Protein AF-A0A2W0EBQ5-F1 (afdb_monomer_lite)

Foldseek 3Di:
DPLLVLLVQLLVLQVVLLVCVVVVVLVSSLVSLVCSCPVGLVVCLVVLCVQPNVLSVQLVVLSVVLSVCSVVSHPSVVSVVSSVSNNVSSVVSSCSSPVDDPVVVVVVVVVVVVCVVVVVVVVVVLVVVLVVCVVVVVPVVNVVSVVVVVVVVVVVVVVVVVD

InterPro domains:
  IPR004923 Iron permease FTR1/Fip1/EfeU [PF03239] (78-156)
  IPR004923 Iron permease FTR1/Fip1/EfeU [PTHR31632] (110-162)

Radius of gyration: 29.35 Å; chains: 1; bounding box: 62×25×77 Å

pLDDT: mean 90.81, std 9.97, range [48.19, 98.56]

Secondary structure (DSSP, 8-state):
--HHHHHHHHHHHHHHHHHHHHTT-HHHHHHHHHHHIIIIIHHHHHHHHHHHHHHHHHHHHHHHHHHHHHHTT--HHHHHHHHHHHHHHHHHHHHHHHSSHHHHHHHHHHHHHHHHHHHHHHHHHHHHHHHHHHHTT-HHHHHHHHHHHHHHHHHHHHHHHH-

Organism: Pseudomonas jessenii (NCBI:txid77298)

Sequence (163 aa):
RGPAQLLDYTAATLDKSVAAYRAGEHDQAYDLSVAAYLEGFELVESSLDNIDANVRKDTEKSLMAYRQSLQDGLPVTDVEQRLDAAKAKLKASADLLGNDGLSWSLSYISGLLILLREGLEAILVLAAILAFLRNTGQQAAVRSVNVGWGLAFLAGLGTWALA

Structure (mmCIF, N/CA/C/O backbone):
data_AF-A0A2W0EBQ5-F1
#
_entry.id   AF-A0A2W0EBQ5-F1
#
loop_
_atom_site.group_PDB
_atom_site.id
_atom_site.type_symbol
_atom_site.label_atom_id
_atom_site.label_alt_id
_atom_site.label_comp_id
_atom_site.label_asym_id
_atom_site.label_entity_id
_atom_site.label_seq_id
_atom_site.pdbx_PDB_ins_code
_atom_site.Cartn_x
_atom_site.Cartn_y
_atom_site.Cartn_z
_atom_site.occupancy
_atom_site.B_iso_or_equiv
_atom_site.auth_seq_id
_atom_site.auth_comp_id
_atom_site.auth_asym_id
_atom_site.auth_atom_id
_atom_site.pdbx_PDB_model_num
ATOM 1 N N . ARG A 1 1 ? -8.942 -8.409 -3.421 1.00 62.94 1 ARG A N 1
ATOM 2 C CA . ARG A 1 1 ? -7.564 -8.451 -2.879 1.00 62.94 1 ARG A CA 1
ATOM 3 C C . ARG A 1 1 ? -7.451 -7.301 -1.893 1.00 62.94 1 ARG A C 1
ATOM 5 O O . ARG A 1 1 ? -7.971 -6.239 -2.207 1.00 62.94 1 ARG A O 1
ATOM 12 N N . GLY A 1 2 ? -6.891 -7.518 -0.704 1.00 82.00 2 GLY A N 1
ATOM 13 C CA . GLY A 1 2 ? -6.613 -6.407 0.217 1.00 82.00 2 GLY A CA 1
ATOM 14 C C . GLY A 1 2 ? -5.494 -5.501 -0.325 1.00 82.00 2 GLY A C 1
ATOM 15 O O . GLY A 1 2 ? -4.758 -5.952 -1.204 1.00 82.00 2 GLY A O 1
ATOM 16 N N . PRO A 1 3 ? -5.319 -4.270 0.192 1.00 85.38 3 PRO A N 1
ATOM 17 C CA . PRO A 1 3 ? -4.301 -3.342 -0.309 1.00 85.38 3 PRO A CA 1
ATOM 18 C C . PRO A 1 3 ? -2.874 -3.916 -0.298 1.00 85.38 3 PRO A C 1
ATOM 20 O O . PRO A 1 3 ? -2.160 -3.810 -1.289 1.00 85.38 3 PRO A O 1
ATOM 23 N N . ALA A 1 4 ? -2.493 -4.639 0.760 1.00 84.44 4 ALA A N 1
ATOM 24 C CA . ALA A 1 4 ? -1.201 -5.330 0.825 1.00 84.44 4 ALA A CA 1
ATOM 25 C C . ALA A 1 4 ? -1.038 -6.389 -0.286 1.00 84.44 4 ALA A C 1
ATOM 27 O O . ALA A 1 4 ? -0.031 -6.413 -0.982 1.00 84.44 4 ALA A O 1
ATOM 28 N N . GLN A 1 5 ? -2.075 -7.195 -0.539 1.00 87.06 5 GLN A N 1
ATOM 29 C CA . GLN A 1 5 ? -2.054 -8.213 -1.600 1.00 87.06 5 GLN A CA 1
ATOM 30 C C . GLN A 1 5 ? -1.954 -7.602 -3.009 1.00 87.06 5 GLN A C 1
ATOM 32 O O . GLN A 1 5 ? -1.461 -8.254 -3.927 1.00 87.06 5 GLN A O 1
ATOM 37 N N . LEU A 1 6 ? -2.464 -6.382 -3.207 1.00 93.50 6 LEU A N 1
ATOM 38 C CA . LEU A 1 6 ? -2.356 -5.649 -4.474 1.00 93.50 6 LEU A CA 1
ATOM 39 C C . LEU A 1 6 ? -0.938 -5.107 -4.694 1.00 93.50 6 LEU A C 1
ATOM 41 O O . LEU A 1 6 ? -0.422 -5.165 -5.812 1.00 93.50 6 LEU A O 1
ATOM 45 N N . LEU A 1 7 ? -0.275 -4.652 -3.630 1.00 93.69 7 LEU A N 1
ATOM 46 C CA . LEU A 1 7 ? 1.134 -4.262 -3.682 1.00 93.69 7 LEU A CA 1
ATOM 47 C C . LEU A 1 7 ? 2.055 -5.470 -3.910 1.00 93.69 7 LEU A C 1
ATOM 49 O O . LEU A 1 7 ? 2.953 -5.391 -4.749 1.00 93.69 7 LEU A O 1
ATOM 53 N N . ASP A 1 8 ? 1.779 -6.609 -3.270 1.00 91.69 8 ASP A N 1
ATOM 54 C CA . ASP A 1 8 ? 2.497 -7.867 -3.522 1.00 91.69 8 ASP A CA 1
ATOM 55 C C . ASP A 1 8 ? 2.330 -8.329 -4.977 1.00 91.69 8 ASP A C 1
ATOM 57 O O . ASP A 1 8 ? 3.299 -8.714 -5.636 1.00 91.69 8 ASP A O 1
ATOM 61 N N . TYR A 1 9 ? 1.105 -8.246 -5.511 1.00 94.81 9 TYR A N 1
ATOM 62 C CA . TYR A 1 9 ? 0.823 -8.534 -6.919 1.00 94.81 9 TYR A CA 1
ATOM 63 C C . TYR A 1 9 ? 1.615 -7.619 -7.860 1.00 94.81 9 TYR A C 1
ATOM 65 O O . TYR A 1 9 ? 2.192 -8.099 -8.840 1.00 94.81 9 TYR A O 1
ATOM 73 N N . THR A 1 10 ? 1.675 -6.322 -7.548 1.00 97.56 10 THR A N 1
ATOM 74 C CA . THR A 1 10 ? 2.451 -5.338 -8.314 1.00 97.56 10 THR A CA 1
ATOM 75 C C . THR A 1 10 ? 3.921 -5.751 -8.355 1.00 97.56 10 THR A C 1
ATOM 77 O O . THR A 1 10 ? 4.478 -5.927 -9.436 1.00 97.56 10 THR A O 1
ATOM 80 N N . ALA A 1 11 ? 4.538 -5.987 -7.193 1.00 97.06 11 ALA A N 1
ATOM 81 C CA . ALA A 1 11 ? 5.948 -6.362 -7.097 1.00 97.06 11 ALA A CA 1
ATOM 82 C C . ALA A 1 11 ? 6.261 -7.665 -7.854 1.00 97.06 11 ALA A C 1
ATOM 84 O O . ALA A 1 11 ? 7.212 -7.712 -8.632 1.00 97.06 11 ALA A O 1
ATOM 85 N N . ALA A 1 12 ? 5.425 -8.695 -7.694 1.00 97.56 12 ALA A N 1
ATOM 86 C CA . ALA A 1 12 ? 5.598 -9.972 -8.384 1.00 97.56 12 ALA A CA 1
ATOM 87 C C . ALA A 1 12 ? 5.439 -9.854 -9.910 1.00 97.56 12 ALA A C 1
ATOM 89 O O . ALA A 1 12 ? 6.088 -10.576 -10.667 1.00 97.56 12 ALA A O 1
ATOM 90 N N . THR A 1 13 ? 4.572 -8.958 -10.385 1.00 98.19 13 THR A N 1
ATOM 91 C CA . THR A 1 13 ? 4.372 -8.730 -11.824 1.00 98.19 13 THR A CA 1
ATOM 92 C C . THR A 1 13 ? 5.537 -7.946 -12.428 1.00 98.19 13 THR A C 1
ATOM 94 O O . THR A 1 13 ? 5.972 -8.259 -13.535 1.00 98.19 13 THR A O 1
ATOM 97 N N . LEU A 1 14 ? 6.127 -7.010 -11.679 1.00 98.25 14 LEU A N 1
ATOM 98 C CA . LEU A 1 14 ? 7.357 -6.330 -12.092 1.00 98.25 14 LEU A CA 1
ATOM 99 C C . LEU A 1 14 ? 8.566 -7.282 -12.162 1.00 98.25 14 LEU A C 1
ATOM 101 O O . LEU A 1 14 ? 9.395 -7.152 -13.062 1.00 98.25 14 LEU A O 1
ATOM 105 N N . ASP A 1 15 ? 8.637 -8.289 -11.286 1.00 98.25 15 ASP A N 1
ATOM 106 C CA . ASP A 1 15 ? 9.668 -9.335 -11.376 1.00 98.25 15 ASP A CA 1
ATOM 107 C C . ASP A 1 15 ? 9.534 -10.162 -12.669 1.00 98.25 15 ASP A C 1
ATOM 109 O O . ASP A 1 15 ? 10.533 -10.516 -13.298 1.00 98.25 15 ASP A O 1
ATOM 113 N N . LYS A 1 16 ? 8.301 -10.416 -13.130 1.00 98.31 16 LYS A N 1
ATOM 114 C CA . LYS A 1 16 ? 8.061 -11.039 -14.445 1.00 98.31 16 LYS A CA 1
ATOM 115 C C . LYS A 1 16 ? 8.446 -10.104 -15.590 1.00 98.31 16 LYS A C 1
ATOM 117 O O . LYS A 1 16 ? 9.038 -10.559 -16.562 1.00 98.31 16 LYS A O 1
ATOM 122 N N . SER A 1 17 ? 8.140 -8.813 -15.459 1.00 98.31 17 SER A N 1
ATOM 123 C CA . SER A 1 17 ? 8.493 -7.782 -16.441 1.00 98.31 17 SER A CA 1
ATOM 124 C C . SER A 1 17 ? 10.003 -7.738 -16.694 1.00 98.31 17 SER A C 1
ATOM 126 O O . SER A 1 17 ? 10.441 -7.830 -17.838 1.00 98.31 17 SER A O 1
ATOM 128 N N . VAL A 1 18 ? 10.831 -7.688 -15.642 1.00 98.12 18 VAL A N 1
ATOM 129 C CA . VAL A 1 18 ? 12.295 -7.672 -15.826 1.00 98.12 18 VAL A CA 1
ATOM 130 C C . VAL A 1 18 ? 12.841 -9.008 -16.334 1.00 98.12 18 VAL A C 1
ATOM 132 O O . VAL A 1 18 ? 13.820 -9.024 -17.077 1.00 98.12 18 VAL A O 1
ATOM 135 N N . ALA A 1 19 ? 12.206 -10.133 -15.989 1.00 98.31 19 ALA A N 1
ATOM 136 C CA . ALA A 1 19 ? 12.577 -11.437 -16.532 1.00 98.31 19 ALA A CA 1
ATOM 137 C C . ALA A 1 19 ? 12.339 -11.512 -18.051 1.00 98.31 19 ALA A C 1
ATOM 139 O O . ALA A 1 19 ? 13.237 -11.940 -18.775 1.00 98.31 19 ALA A O 1
ATOM 140 N N . ALA A 1 20 ? 11.187 -11.028 -18.531 1.00 98.19 20 ALA A N 1
ATOM 141 C CA . ALA A 1 20 ? 10.889 -10.903 -19.960 1.00 98.19 20 ALA A CA 1
ATOM 142 C C . ALA A 1 20 ? 11.885 -9.956 -20.655 1.00 98.19 20 ALA A C 1
ATOM 144 O O . ALA A 1 20 ? 12.450 -10.285 -21.697 1.00 98.19 20 ALA A O 1
ATOM 145 N N . TYR A 1 21 ? 12.214 -8.824 -20.021 1.00 97.88 21 TYR A N 1
ATOM 146 C CA . TYR A 1 21 ? 13.195 -7.879 -20.561 1.00 97.88 21 TYR A CA 1
ATOM 147 C C . TYR A 1 21 ? 14.585 -8.513 -20.731 1.00 97.88 21 TYR A C 1
ATOM 149 O O . TYR A 1 21 ? 15.221 -8.352 -21.770 1.00 97.88 21 TYR A O 1
ATOM 157 N N . ARG A 1 22 ? 15.042 -9.296 -19.743 1.00 96.62 22 ARG A N 1
ATOM 158 C CA . ARG A 1 22 ? 16.301 -10.062 -19.821 1.00 96.62 22 ARG A CA 1
ATOM 159 C C . ARG A 1 22 ? 16.288 -11.119 -20.928 1.00 96.62 22 ARG A C 1
ATOM 161 O O . ARG A 1 22 ? 17.344 -11.429 -21.471 1.00 96.62 22 ARG A O 1
ATOM 168 N N . ALA A 1 23 ? 15.119 -11.669 -21.250 1.00 97.12 23 ALA A N 1
ATOM 169 C CA . ALA A 1 23 ? 14.937 -12.619 -22.344 1.00 97.12 23 ALA A CA 1
ATOM 170 C C . ALA A 1 23 ? 14.886 -11.945 -23.733 1.00 97.12 23 ALA A C 1
ATOM 172 O O . ALA A 1 23 ? 14.845 -12.643 -24.743 1.00 97.12 23 ALA A O 1
ATOM 173 N N . GLY A 1 24 ? 14.917 -10.606 -23.798 1.00 96.12 24 GLY A N 1
ATOM 174 C CA . GLY A 1 24 ? 14.764 -9.834 -25.035 1.00 96.12 24 GLY A CA 1
ATOM 175 C C . GLY A 1 24 ? 13.304 -9.626 -25.457 1.00 96.12 24 GLY A C 1
ATOM 176 O O . GLY A 1 24 ? 13.043 -9.092 -26.534 1.00 96.12 24 GLY A O 1
ATOM 177 N N . GLU A 1 25 ? 12.342 -10.017 -24.619 1.00 97.62 25 GLU A N 1
ATOM 178 C CA . GLU A 1 25 ? 10.902 -9.880 -24.857 1.00 97.62 25 GLU A CA 1
ATOM 179 C C . GL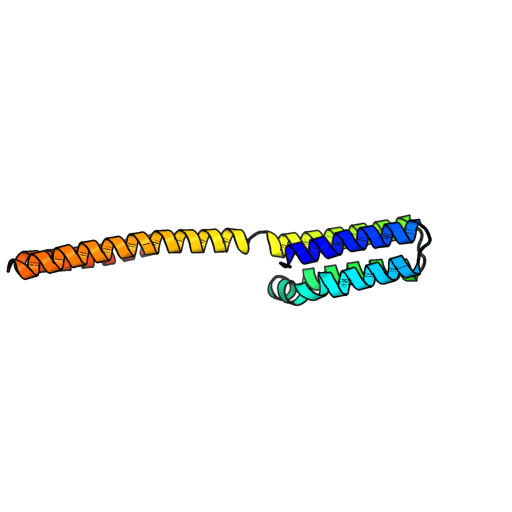U A 1 25 ? 10.429 -8.478 -24.426 1.00 97.62 25 GLU A C 1
ATOM 181 O O . GLU A 1 25 ? 9.692 -8.308 -23.453 1.00 97.62 25 GLU A O 1
ATOM 186 N N . HIS A 1 26 ? 10.901 -7.444 -25.132 1.00 94.75 26 HIS A N 1
ATOM 187 C CA . HIS A 1 26 ? 10.700 -6.040 -24.747 1.00 94.75 26 HIS A CA 1
ATOM 188 C C . HIS A 1 26 ? 9.222 -5.622 -24.659 1.00 94.75 26 HIS A C 1
ATOM 190 O O . HIS A 1 26 ? 8.838 -4.975 -23.683 1.00 94.75 26 HIS A O 1
ATOM 196 N N . ASP A 1 27 ? 8.389 -6.030 -25.622 1.00 96.44 27 ASP A N 1
ATOM 197 C CA . ASP A 1 27 ? 6.954 -5.704 -25.631 1.00 96.44 27 ASP A CA 1
ATOM 198 C C . ASP A 1 27 ? 6.237 -6.332 -24.428 1.00 96.44 27 ASP A C 1
ATOM 200 O O . ASP A 1 27 ? 5.504 -5.663 -23.702 1.00 96.44 27 ASP A O 1
ATOM 204 N N . GLN A 1 28 ? 6.528 -7.605 -24.144 1.00 97.94 28 GLN A N 1
ATOM 205 C CA . GLN A 1 28 ? 5.942 -8.311 -23.008 1.00 97.94 28 GLN A CA 1
ATOM 206 C C . GLN A 1 28 ? 6.391 -7.718 -21.669 1.00 97.94 28 GLN A C 1
ATOM 208 O O . GLN A 1 28 ? 5.588 -7.615 -20.741 1.00 97.94 28 GLN A O 1
ATOM 213 N N . ALA A 1 29 ? 7.659 -7.316 -21.553 1.00 98.25 29 ALA A N 1
ATOM 214 C CA . ALA A 1 29 ? 8.143 -6.605 -20.377 1.00 98.25 29 ALA A CA 1
ATOM 215 C C . ALA A 1 29 ? 7.356 -5.305 -20.159 1.00 98.25 29 ALA A C 1
ATOM 217 O O . ALA A 1 29 ? 6.862 -5.042 -19.061 1.00 98.25 29 ALA A O 1
ATOM 218 N N . TYR A 1 30 ? 7.174 -4.514 -21.219 1.00 98.06 30 TYR A N 1
ATOM 219 C CA . TYR A 1 30 ? 6.407 -3.278 -21.143 1.00 98.06 30 TYR A CA 1
ATOM 220 C C . TYR A 1 30 ? 4.958 -3.533 -20.703 1.00 98.06 30 TYR A C 1
ATOM 222 O O . TYR A 1 30 ? 4.511 -2.919 -19.726 1.00 98.06 30 TYR A O 1
ATOM 230 N N . ASP A 1 31 ? 4.267 -4.486 -21.334 1.00 98.31 31 ASP A N 1
ATOM 231 C CA . ASP A 1 31 ? 2.883 -4.853 -21.012 1.00 98.31 31 ASP A CA 1
ATOM 232 C C . ASP A 1 31 ? 2.732 -5.317 -19.559 1.00 98.31 31 ASP A C 1
ATOM 234 O O . ASP A 1 31 ? 1.813 -4.893 -18.854 1.00 98.31 31 ASP A O 1
ATOM 238 N N . LEU A 1 32 ? 3.673 -6.123 -19.058 1.00 98.56 32 LEU A N 1
ATOM 239 C CA . LEU A 1 32 ? 3.694 -6.547 -17.657 1.00 98.56 32 LEU A CA 1
ATOM 240 C C . LEU A 1 32 ? 3.893 -5.362 -16.699 1.00 98.56 32 LEU A C 1
ATOM 242 O O . LEU A 1 32 ? 3.253 -5.317 -15.648 1.00 98.56 32 LEU A O 1
ATOM 246 N N . SER A 1 33 ? 4.722 -4.373 -17.048 1.00 98.06 33 SER A N 1
ATOM 247 C CA . SER A 1 33 ? 4.877 -3.155 -16.234 1.00 98.06 33 SER A CA 1
ATOM 248 C C . SER A 1 33 ? 3.620 -2.271 -16.221 1.00 98.06 33 SER A C 1
ATOM 250 O O . SER A 1 33 ? 3.358 -1.554 -15.248 1.00 98.06 33 SER A O 1
ATOM 252 N N . VAL A 1 34 ? 2.830 -2.299 -17.298 1.00 98.25 34 VAL A N 1
ATOM 253 C CA . VAL A 1 34 ? 1.537 -1.610 -17.379 1.00 98.25 34 VAL A CA 1
ATOM 254 C C . VAL A 1 34 ? 0.509 -2.348 -16.529 1.00 98.25 34 VAL A C 1
ATOM 256 O O . VAL A 1 34 ? -0.115 -1.724 -15.669 1.00 98.25 34 VAL A O 1
ATOM 259 N N . ALA A 1 35 ? 0.402 -3.669 -16.684 1.00 98.06 35 ALA A N 1
ATOM 260 C CA . ALA A 1 35 ? -0.505 -4.507 -15.904 1.00 98.06 35 ALA A CA 1
ATOM 261 C C . ALA A 1 35 ? -0.227 -4.413 -14.396 1.00 98.06 35 ALA A C 1
ATOM 263 O O . ALA A 1 35 ? -1.154 -4.246 -13.609 1.00 98.06 35 ALA A O 1
ATOM 264 N N . ALA A 1 36 ? 1.047 -4.433 -13.984 1.00 97.88 36 ALA A N 1
ATOM 265 C CA . ALA A 1 36 ? 1.434 -4.267 -12.583 1.00 97.88 36 ALA A CA 1
ATOM 266 C C . ALA A 1 36 ? 0.885 -2.963 -11.975 1.00 97.88 36 ALA A C 1
ATOM 268 O O . ALA A 1 36 ? 0.439 -2.947 -10.829 1.00 97.88 36 ALA A O 1
ATOM 269 N N . TYR A 1 37 ? 0.899 -1.873 -12.745 1.00 97.75 37 TYR A N 1
ATOM 270 C CA . TYR A 1 37 ? 0.392 -0.580 -12.297 1.00 97.75 37 TYR A CA 1
ATOM 271 C C . TYR A 1 37 ? -1.139 -0.551 -12.261 1.00 97.75 37 TYR A C 1
ATOM 273 O O . TYR A 1 37 ? -1.696 -0.292 -11.201 1.00 97.75 37 TYR A O 1
ATOM 281 N N . LEU A 1 38 ? -1.813 -0.868 -13.371 1.00 97.69 38 LEU A N 1
ATOM 282 C CA . LEU A 1 38 ? -3.273 -0.729 -13.488 1.00 97.69 38 LEU A CA 1
ATOM 283 C C . LEU A 1 38 ? -4.038 -1.749 -12.629 1.00 97.69 38 LEU A C 1
ATOM 285 O O . LEU A 1 38 ? -5.016 -1.433 -11.958 1.00 97.69 38 LEU A O 1
ATOM 289 N N . GLU A 1 39 ? -3.586 -3.004 -12.616 1.00 97.19 39 GLU A N 1
ATOM 290 C CA . GLU A 1 39 ? -4.274 -4.086 -11.899 1.00 97.19 39 GLU A CA 1
ATOM 291 C C . GLU A 1 39 ? -3.804 -4.244 -10.443 1.00 97.19 39 GLU A C 1
ATOM 293 O O . GLU A 1 39 ? -4.349 -5.059 -9.689 1.00 97.19 39 GLU A O 1
ATOM 298 N N . GLY A 1 40 ? -2.769 -3.499 -10.054 1.00 96.06 40 GLY A N 1
ATOM 299 C CA . GLY A 1 40 ? -2.133 -3.563 -8.745 1.00 96.06 40 GLY A CA 1
ATOM 300 C C . GLY A 1 40 ? -2.136 -2.212 -8.041 1.00 96.06 40 GLY A C 1
ATOM 301 O O . GLY A 1 40 ? -2.988 -1.960 -7.189 1.00 96.06 40 GLY A O 1
ATOM 302 N N . PHE A 1 41 ? -1.163 -1.364 -8.373 1.00 97.50 41 PHE A N 1
ATOM 303 C CA . PHE A 1 41 ? -0.903 -0.111 -7.659 1.00 97.50 41 PHE A CA 1
ATOM 304 C C . PHE A 1 41 ? -2.039 0.923 -7.768 1.00 97.50 41 PHE A C 1
ATOM 306 O O . PHE A 1 41 ? -2.407 1.516 -6.756 1.00 97.50 41 PHE A O 1
ATOM 313 N N . GLU A 1 42 ? -2.648 1.096 -8.944 1.00 96.44 42 GLU A N 1
ATOM 314 C CA . GLU A 1 42 ? -3.745 2.053 -9.176 1.00 96.44 42 GLU A CA 1
ATOM 315 C C . GLU A 1 42 ? -4.911 1.814 -8.201 1.00 96.44 42 GLU A C 1
ATOM 317 O O . GLU A 1 42 ? -5.463 2.743 -7.609 1.00 96.44 42 GLU A O 1
ATOM 322 N N . LEU A 1 43 ? -5.225 0.541 -7.939 1.00 95.88 43 LEU A N 1
ATOM 323 C CA . LEU A 1 43 ? -6.314 0.131 -7.052 1.00 95.88 43 LEU A CA 1
ATOM 324 C C . LEU A 1 43 ? -6.075 0.481 -5.573 1.00 95.88 43 LEU A C 1
ATOM 326 O O . LEU A 1 43 ? -7.020 0.439 -4.783 1.00 95.88 43 LEU A O 1
ATOM 330 N N . VAL A 1 44 ? -4.839 0.811 -5.179 1.00 94.19 44 VAL A N 1
ATOM 331 C CA . VAL A 1 44 ? -4.496 1.226 -3.807 1.00 94.19 44 VAL A CA 1
ATOM 332 C C . VAL A 1 44 ? -4.13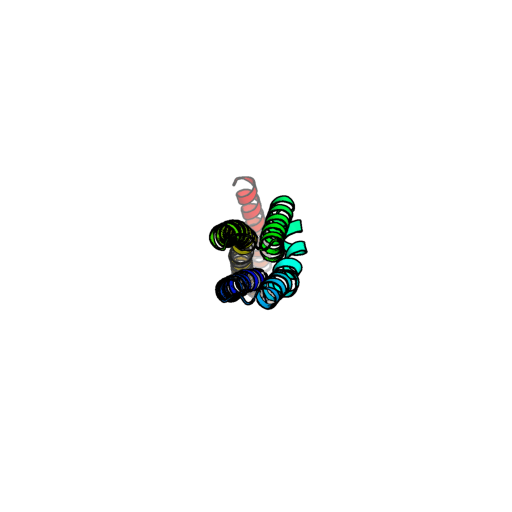7 2.704 -3.686 1.00 94.19 44 VAL A C 1
ATOM 334 O O . VAL A 1 44 ? -3.948 3.175 -2.563 1.00 94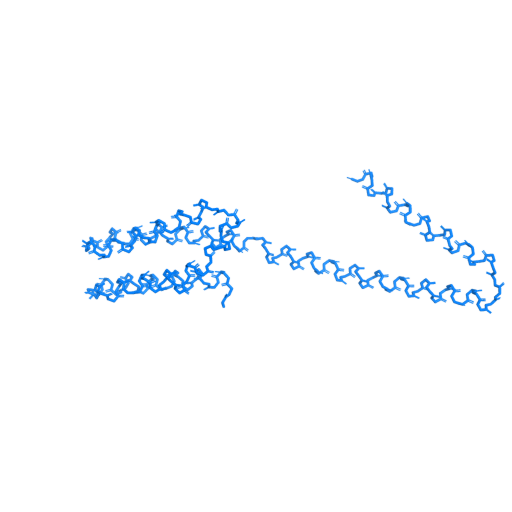.19 44 VAL A O 1
ATOM 337 N N . GLU A 1 45 ? -4.088 3.459 -4.790 1.00 94.19 45 GLU A N 1
ATOM 338 C CA . GLU A 1 45 ? -3.694 4.872 -4.769 1.00 94.19 45 GLU A CA 1
ATOM 339 C C . GLU A 1 45 ? -4.571 5.699 -3.835 1.00 94.19 45 GLU A C 1
ATOM 341 O O . GLU A 1 45 ? -4.043 6.425 -3.004 1.00 94.19 45 GLU A O 1
ATOM 346 N N . SER A 1 46 ? -5.895 5.544 -3.909 1.00 91.69 46 SER A N 1
ATOM 347 C CA . SER A 1 46 ? -6.832 6.272 -3.041 1.00 91.69 46 SER A CA 1
ATOM 348 C C . SER A 1 46 ? -6.624 5.961 -1.555 1.00 91.69 46 SER A C 1
ATOM 350 O O . SER A 1 46 ? -6.747 6.843 -0.708 1.00 91.69 46 SER A O 1
ATOM 352 N N . SER A 1 47 ? -6.271 4.713 -1.230 1.00 89.50 47 SER A N 1
ATOM 353 C CA . SER A 1 47 ? -5.991 4.291 0.147 1.00 89.50 47 SER A CA 1
ATOM 354 C C . SER A 1 47 ? -4.686 4.898 0.657 1.00 89.50 47 SER A C 1
ATOM 356 O O . SER A 1 47 ? -4.639 5.364 1.792 1.00 89.50 47 SER A O 1
ATOM 358 N N . LEU A 1 48 ? -3.647 4.932 -0.183 1.00 90.88 48 LEU A N 1
ATOM 359 C CA . LEU A 1 48 ? -2.379 5.587 0.138 1.00 90.88 48 LEU A CA 1
ATOM 360 C C . LEU A 1 48 ? -2.521 7.103 0.218 1.00 90.88 48 LEU A C 1
ATOM 362 O O .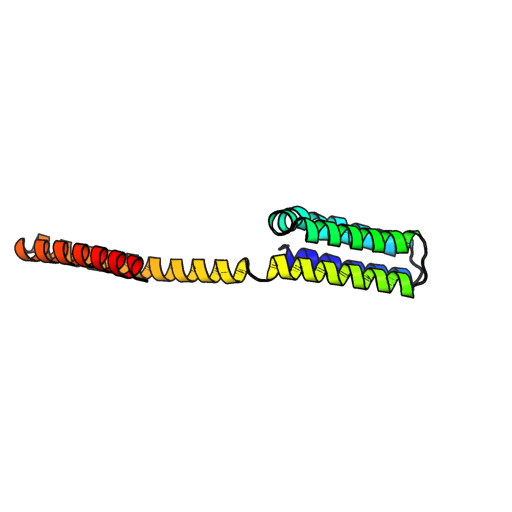 LEU A 1 48 ? -1.941 7.701 1.111 1.00 90.88 48 LEU A O 1
ATOM 366 N N . ASP A 1 49 ? -3.307 7.724 -0.659 1.00 92.81 49 ASP A N 1
ATOM 367 C CA . ASP A 1 49 ? -3.484 9.178 -0.690 1.00 92.81 49 ASP A CA 1
ATOM 368 C C . ASP A 1 49 ? -4.124 9.713 0.596 1.00 92.81 49 ASP A C 1
ATOM 370 O O . ASP A 1 49 ? -3.758 10.783 1.078 1.00 92.81 49 ASP A O 1
ATOM 374 N N . ASN A 1 50 ? -5.021 8.923 1.194 1.00 89.62 50 ASN A N 1
ATOM 375 C CA . ASN A 1 50 ? -5.635 9.221 2.487 1.00 89.62 50 ASN A CA 1
ATOM 376 C C . ASN A 1 50 ? -4.655 9.134 3.671 1.00 89.62 50 ASN A C 1
ATOM 378 O O . ASN A 1 50 ? -4.943 9.693 4.727 1.00 89.62 50 ASN A O 1
ATOM 382 N N . ILE A 1 51 ? -3.539 8.412 3.525 1.00 89.19 51 ILE A N 1
ATOM 383 C CA . ILE A 1 51 ? -2.530 8.216 4.579 1.00 89.19 51 ILE A CA 1
ATOM 384 C C . ILE A 1 51 ? -1.349 9.163 4.353 1.00 89.19 51 ILE A C 1
ATOM 386 O O . ILE A 1 51 ? -1.010 9.955 5.228 1.00 89.19 51 ILE A O 1
ATOM 390 N N . ASP A 1 52 ? -0.730 9.082 3.176 1.00 90.81 52 ASP A N 1
ATOM 391 C CA . ASP A 1 52 ? 0.392 9.909 2.749 1.00 90.81 52 ASP A CA 1
ATOM 392 C C . ASP A 1 52 ? 0.412 10.065 1.213 1.00 90.81 52 ASP A C 1
ATOM 394 O O . ASP A 1 52 ? 0.920 9.227 0.455 1.00 90.81 52 ASP A O 1
ATOM 398 N N . ALA A 1 53 ? -0.105 11.205 0.752 1.00 93.56 53 ALA A N 1
ATOM 399 C CA . ALA A 1 53 ? -0.134 11.580 -0.659 1.00 93.56 53 ALA A CA 1
ATOM 400 C C . ALA A 1 53 ? 1.261 11.718 -1.300 1.00 93.56 53 ALA A C 1
ATOM 402 O O . ALA A 1 53 ? 1.396 11.558 -2.517 1.00 93.56 53 ALA A O 1
ATOM 403 N N . ASN A 1 54 ? 2.306 12.021 -0.522 1.00 95.00 54 ASN A N 1
ATOM 404 C CA . ASN A 1 54 ? 3.665 12.128 -1.052 1.00 95.00 54 ASN A CA 1
ATOM 405 C C . ASN A 1 54 ? 4.241 10.741 -1.332 1.00 95.00 54 ASN A C 1
ATOM 407 O O . ASN A 1 54 ? 4.810 10.535 -2.403 1.00 95.00 54 ASN A O 1
ATOM 411 N N . VAL A 1 55 ? 4.033 9.770 -0.435 1.00 94.00 55 VAL A N 1
ATOM 412 C CA . VAL A 1 55 ? 4.465 8.379 -0.667 1.00 94.00 55 VAL A CA 1
ATOM 413 C C . VAL A 1 55 ? 3.755 7.772 -1.873 1.00 94.00 55 VAL A C 1
ATOM 415 O O . VAL A 1 55 ? 4.404 7.110 -2.691 1.00 94.00 55 VAL A O 1
ATOM 418 N N . ARG A 1 56 ? 2.459 8.057 -2.050 1.00 96.19 56 ARG A N 1
ATOM 419 C CA . ARG A 1 56 ? 1.711 7.660 -3.252 1.00 96.19 56 ARG A CA 1
ATOM 420 C C . ARG A 1 56 ? 2.371 8.194 -4.528 1.00 96.19 56 ARG A C 1
ATOM 422 O O . ARG A 1 56 ? 2.731 7.406 -5.400 1.00 96.19 56 ARG A O 1
ATOM 429 N N . LYS A 1 57 ? 2.591 9.512 -4.614 1.00 97.69 57 LYS A N 1
ATOM 430 C CA . LYS A 1 57 ? 3.193 10.174 -5.792 1.00 97.69 57 LYS A CA 1
ATOM 431 C C . LYS A 1 57 ? 4.622 9.710 -6.072 1.00 97.69 57 LYS A C 1
ATOM 433 O O . LYS A 1 57 ? 5.002 9.511 -7.223 1.00 97.69 57 LYS A O 1
ATOM 438 N N . ASP A 1 58 ? 5.424 9.521 -5.030 1.00 97.69 58 ASP A N 1
ATOM 439 C CA . ASP A 1 58 ? 6.794 9.020 -5.153 1.00 97.69 58 ASP A CA 1
ATOM 440 C C . ASP A 1 58 ? 6.842 7.593 -5.710 1.00 97.69 58 ASP A C 1
ATOM 442 O O . ASP A 1 58 ? 7.731 7.250 -6.500 1.00 97.69 58 ASP A O 1
ATOM 446 N N . THR A 1 59 ? 5.892 6.757 -5.289 1.00 97.75 59 THR A N 1
ATOM 447 C CA . THR A 1 59 ? 5.775 5.374 -5.758 1.00 97.75 59 THR A CA 1
ATOM 448 C C . THR A 1 59 ? 5.325 5.336 -7.212 1.00 97.75 59 THR A C 1
ATOM 450 O O . THR A 1 59 ? 5.988 4.693 -8.025 1.00 97.75 59 THR A O 1
ATOM 453 N N . GLU A 1 60 ? 4.293 6.107 -7.568 1.00 98.12 60 GLU A N 1
ATOM 454 C CA . GLU A 1 60 ? 3.838 6.289 -8.951 1.00 98.12 60 GLU A CA 1
ATOM 455 C C . GLU A 1 60 ? 4.996 6.724 -9.859 1.00 98.12 60 GLU A C 1
ATOM 457 O O . GLU A 1 60 ? 5.303 6.065 -10.854 1.00 98.12 60 GLU A O 1
ATOM 462 N N . LYS A 1 61 ? 5.719 7.781 -9.472 1.00 98.31 61 LYS A N 1
ATOM 463 C CA . LYS A 1 61 ? 6.864 8.297 -10.230 1.00 98.31 61 LYS A CA 1
ATOM 464 C C . LYS A 1 61 ? 7.948 7.240 -10.442 1.00 98.31 61 LYS A C 1
ATOM 466 O O . LYS A 1 61 ? 8.535 7.179 -11.522 1.00 98.31 61 LYS A O 1
ATOM 471 N N . SER A 1 62 ? 8.219 6.409 -9.438 1.00 98.31 62 SER A N 1
ATOM 472 C CA . SER A 1 62 ? 9.230 5.349 -9.539 1.00 98.31 62 SER A CA 1
ATOM 473 C C . SER A 1 62 ? 8.779 4.215 -10.466 1.00 98.31 62 SER A C 1
ATOM 475 O O . SER A 1 62 ? 9.579 3.729 -11.264 1.00 98.31 62 SER A O 1
ATOM 477 N N . LEU A 1 63 ? 7.493 3.848 -10.438 1.00 98.25 63 LEU A N 1
ATOM 478 C CA . LEU A 1 63 ? 6.907 2.876 -11.368 1.00 98.25 63 LEU A CA 1
ATOM 479 C C . LEU A 1 63 ? 6.928 3.386 -12.814 1.00 98.25 63 LEU A C 1
ATOM 481 O O . LEU A 1 63 ? 7.310 2.645 -13.721 1.00 98.25 63 LEU A O 1
ATOM 485 N N . MET A 1 64 ? 6.594 4.662 -13.032 1.00 97.94 64 MET A N 1
ATOM 486 C CA . MET A 1 64 ? 6.695 5.291 -14.354 1.00 97.94 64 MET A CA 1
ATOM 487 C C . MET A 1 64 ? 8.145 5.345 -14.844 1.00 97.94 64 MET A C 1
ATOM 489 O O . MET A 1 64 ? 8.412 5.053 -16.006 1.00 97.94 64 MET A O 1
ATOM 493 N N . ALA A 1 65 ? 9.101 5.656 -13.963 1.00 98.25 65 ALA A N 1
ATOM 494 C CA . ALA A 1 65 ? 10.520 5.682 -14.308 1.00 98.25 65 ALA A CA 1
ATOM 495 C C . ALA A 1 65 ? 11.068 4.298 -14.691 1.00 98.25 65 ALA A C 1
ATOM 497 O O . ALA A 1 65 ? 11.933 4.215 -15.565 1.00 98.25 65 ALA A O 1
ATOM 498 N N . TYR A 1 66 ? 10.580 3.228 -14.056 1.00 98.44 66 TYR A N 1
ATOM 499 C CA . TYR A 1 66 ? 10.871 1.852 -14.458 1.00 98.44 66 TYR A CA 1
ATOM 500 C C . TYR A 1 66 ? 10.269 1.537 -15.832 1.00 98.44 66 TYR A C 1
ATOM 502 O O . TYR A 1 66 ? 10.995 1.118 -16.732 1.00 98.44 66 TYR A O 1
ATOM 510 N N . ARG A 1 67 ? 8.979 1.823 -16.044 1.00 97.75 67 ARG A N 1
ATOM 511 C CA . ARG A 1 67 ? 8.323 1.608 -17.344 1.00 97.75 67 ARG A CA 1
ATOM 512 C C . ARG A 1 67 ? 9.040 2.337 -18.480 1.00 97.75 67 ARG A C 1
ATOM 514 O O . ARG A 1 67 ? 9.286 1.744 -19.526 1.00 97.75 67 ARG A O 1
ATOM 521 N N . GLN A 1 68 ? 9.419 3.595 -18.257 1.00 98.00 68 GLN A N 1
ATOM 522 C CA . GLN A 1 68 ? 10.149 4.380 -19.249 1.00 98.00 68 GLN A CA 1
ATOM 523 C C . GLN A 1 68 ? 11.493 3.734 -19.598 1.00 98.00 68 GLN A C 1
ATOM 525 O O . GLN A 1 68 ? 11.857 3.688 -20.763 1.00 98.00 68 GLN A O 1
ATOM 530 N N . SER A 1 69 ? 12.205 3.159 -18.623 1.00 97.88 69 SER A N 1
ATOM 531 C CA . SER A 1 69 ? 13.484 2.494 -18.904 1.00 97.88 69 SER A CA 1
ATOM 532 C C . SER A 1 69 ? 13.376 1.256 -19.784 1.00 97.88 69 SER A C 1
ATOM 534 O O . SER A 1 69 ? 14.307 0.977 -20.537 1.00 97.88 69 SER A O 1
ATOM 536 N N . LEU A 1 70 ? 12.243 0.548 -19.717 1.00 97.75 70 LEU A N 1
ATOM 537 C CA . LEU A 1 70 ? 11.947 -0.554 -20.631 1.00 97.75 70 LEU A CA 1
ATOM 538 C C . LEU A 1 70 ? 11.717 -0.023 -22.048 1.00 97.75 70 LEU A C 1
ATOM 540 O O . LEU A 1 70 ? 12.256 -0.572 -23.003 1.00 97.75 70 LEU A O 1
ATOM 544 N N . GLN A 1 71 ? 10.942 1.059 -22.170 1.00 96.56 71 GLN A N 1
ATOM 545 C CA . GLN A 1 71 ? 10.619 1.683 -23.454 1.00 96.56 71 GLN A CA 1
ATOM 546 C C . GLN A 1 71 ? 11.847 2.306 -24.132 1.00 96.56 71 GLN A C 1
ATOM 548 O O . GLN A 1 71 ? 11.998 2.201 -25.346 1.00 96.56 71 GLN A O 1
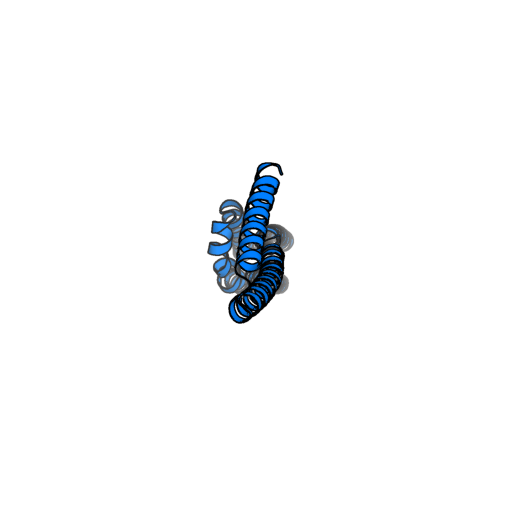ATOM 553 N N . ASP A 1 72 ? 12.735 2.917 -23.348 1.00 96.75 72 ASP A N 1
ATOM 554 C CA . ASP A 1 72 ? 13.980 3.525 -23.826 1.00 96.75 72 ASP A CA 1
ATOM 555 C C . ASP A 1 72 ? 15.043 2.476 -24.200 1.00 96.75 72 ASP A C 1
ATOM 557 O O . ASP A 1 72 ? 16.096 2.830 -24.732 1.00 96.75 72 ASP A O 1
ATOM 561 N N . GLY A 1 73 ? 14.799 1.192 -23.914 1.00 95.31 73 GLY A N 1
ATOM 562 C CA . GLY A 1 73 ? 15.740 0.118 -24.217 1.00 95.31 73 GLY A CA 1
ATOM 563 C C . GLY A 1 73 ? 17.045 0.230 -23.424 1.00 95.31 73 GLY A C 1
ATOM 564 O O . GLY A 1 73 ? 18.113 -0.093 -23.947 1.00 95.31 73 GLY A O 1
ATOM 565 N N . LEU A 1 74 ? 16.987 0.726 -22.180 1.00 97.31 74 LEU A N 1
ATOM 566 C CA . LEU A 1 74 ? 18.187 0.916 -21.362 1.00 97.31 74 LEU A CA 1
ATOM 567 C C . LEU A 1 74 ? 18.917 -0.416 -21.094 1.00 97.31 74 LEU A C 1
ATOM 569 O O . LEU A 1 74 ? 18.297 -1.487 -21.115 1.00 97.31 74 LEU A O 1
ATOM 573 N N . PRO A 1 75 ? 20.229 -0.377 -20.789 1.00 97.25 75 PRO A N 1
ATOM 574 C CA . PRO A 1 75 ? 20.955 -1.555 -20.337 1.00 97.25 75 PRO A CA 1
ATOM 575 C C . PRO A 1 75 ? 20.229 -2.258 -19.187 1.00 97.25 75 PRO A C 1
ATOM 577 O O . PRO A 1 75 ? 19.684 -1.614 -18.290 1.00 97.25 75 PRO A O 1
ATOM 580 N N . VAL A 1 76 ? 20.260 -3.591 -19.193 1.00 95.88 76 VAL A N 1
ATOM 581 C CA . VAL A 1 76 ? 19.579 -4.437 -18.197 1.00 95.88 76 VAL A CA 1
ATOM 582 C C . VAL A 1 76 ? 19.919 -4.021 -16.759 1.00 95.88 76 VAL A C 1
ATOM 584 O O . VAL A 1 76 ? 19.036 -3.978 -15.908 1.00 95.88 76 VAL A O 1
ATOM 587 N N . THR A 1 77 ? 21.168 -3.629 -16.502 1.00 96.44 77 THR A N 1
ATOM 588 C CA . THR A 1 77 ? 21.626 -3.124 -15.198 1.00 96.44 77 THR A CA 1
ATOM 589 C C . THR A 1 77 ? 20.872 -1.878 -14.734 1.00 96.44 77 THR A C 1
ATOM 591 O O . THR A 1 77 ? 20.522 -1.769 -13.561 1.00 96.44 77 THR A O 1
ATOM 594 N N . ASP A 1 78 ? 20.587 -0.950 -15.645 1.00 97.44 78 ASP A N 1
ATOM 595 C CA . ASP A 1 78 ? 19.923 0.317 -15.328 1.00 97.44 78 ASP A CA 1
ATOM 596 C C . ASP A 1 78 ? 18.416 0.106 -15.132 1.00 97.44 78 ASP A C 1
ATOM 598 O O . ASP A 1 78 ? 17.790 0.739 -14.277 1.00 97.44 78 ASP A O 1
ATOM 602 N N . VAL A 1 79 ? 17.829 -0.816 -15.902 1.00 97.81 79 VAL A N 1
ATOM 603 C CA . VAL A 1 79 ? 16.435 -1.255 -15.740 1.00 97.81 79 VAL A CA 1
ATOM 604 C C . VAL A 1 79 ? 16.235 -1.922 -14.378 1.00 97.81 79 VAL A C 1
ATOM 606 O O . VAL A 1 79 ? 15.280 -1.604 -13.671 1.00 97.81 79 VAL A O 1
ATOM 609 N N . GLU A 1 80 ? 17.150 -2.805 -13.976 1.00 97.38 80 GLU A N 1
ATOM 610 C CA . GLU A 1 80 ? 17.131 -3.456 -12.661 1.00 97.38 80 GLU A CA 1
ATOM 611 C C . GLU A 1 80 ? 17.278 -2.453 -11.521 1.00 97.38 80 GLU A C 1
ATOM 613 O O . GLU A 1 80 ? 16.521 -2.504 -10.554 1.00 97.38 80 GLU A O 1
ATOM 618 N N . GLN A 1 81 ? 18.168 -1.470 -11.662 1.00 97.94 81 GLN A N 1
ATOM 619 C CA . GLN A 1 81 ? 18.314 -0.418 -10.661 1.00 97.94 81 GLN A CA 1
ATOM 620 C C . GLN A 1 81 ? 17.012 0.378 -10.469 1.00 97.94 81 GLN A C 1
ATOM 622 O O . GLN A 1 81 ? 16.633 0.718 -9.345 1.00 97.94 81 GLN A O 1
ATOM 627 N N . ARG A 1 82 ? 16.297 0.675 -11.561 1.00 97.81 82 ARG A N 1
ATOM 628 C CA . ARG A 1 82 ? 14.999 1.366 -11.503 1.00 97.81 82 ARG A CA 1
ATOM 629 C C . ARG A 1 82 ? 13.903 0.482 -10.924 1.00 97.81 82 ARG A C 1
ATOM 631 O O . ARG A 1 82 ? 13.052 0.992 -10.193 1.00 97.81 82 ARG A O 1
ATOM 638 N N . LEU A 1 83 ? 13.943 -0.821 -11.201 1.00 98.12 83 LEU A N 1
ATOM 639 C CA . LEU A 1 83 ? 13.055 -1.794 -10.571 1.00 98.12 83 LEU A CA 1
ATOM 640 C C . LEU A 1 83 ? 13.256 -1.817 -9.055 1.00 98.12 83 LEU A C 1
ATOM 642 O O . LEU A 1 83 ? 12.277 -1.726 -8.318 1.00 98.12 83 LEU A O 1
ATOM 646 N N . ASP A 1 84 ? 14.498 -1.886 -8.583 1.00 98.06 84 ASP A N 1
ATOM 647 C CA . ASP A 1 84 ? 14.803 -1.908 -7.151 1.00 98.06 84 ASP A CA 1
ATOM 648 C C . ASP A 1 84 ? 14.306 -0.639 -6.451 1.00 98.06 84 ASP A C 1
ATOM 650 O O . ASP A 1 84 ? 13.692 -0.711 -5.382 1.00 98.06 84 ASP A O 1
ATOM 654 N N . ALA A 1 85 ? 14.477 0.526 -7.085 1.00 97.94 85 ALA A N 1
ATOM 655 C CA . ALA A 1 85 ? 13.933 1.788 -6.585 1.00 97.94 85 ALA A CA 1
ATOM 656 C C . ALA A 1 85 ? 12.394 1.753 -6.492 1.00 97.94 85 ALA A C 1
ATOM 658 O O . ALA A 1 85 ? 11.820 2.162 -5.478 1.00 97.94 85 ALA A O 1
ATOM 659 N N . ALA A 1 86 ? 11.719 1.229 -7.519 1.00 98.00 86 ALA A N 1
ATOM 660 C CA . ALA A 1 86 ? 10.268 1.073 -7.519 1.00 98.00 86 ALA A CA 1
ATOM 661 C C . ALA A 1 86 ? 9.794 0.088 -6.435 1.00 98.00 86 ALA A C 1
ATOM 663 O O . ALA A 1 86 ? 8.864 0.397 -5.690 1.00 98.00 86 ALA A O 1
ATOM 664 N N . LYS A 1 87 ? 10.469 -1.057 -6.273 1.00 97.25 87 LYS A N 1
ATOM 665 C CA . LYS A 1 87 ? 10.163 -2.049 -5.229 1.00 97.25 87 LYS A CA 1
ATOM 666 C C . LYS A 1 87 ? 10.386 -1.491 -3.825 1.00 97.25 87 LYS A C 1
ATOM 668 O O . LYS A 1 87 ? 9.584 -1.768 -2.937 1.00 97.25 87 LYS A O 1
ATOM 673 N N . ALA A 1 88 ? 11.405 -0.657 -3.619 1.00 97.12 88 ALA A N 1
ATOM 674 C CA . ALA A 1 88 ? 11.618 0.025 -2.343 1.00 97.12 88 ALA A CA 1
ATOM 675 C C . ALA A 1 88 ? 10.455 0.973 -1.993 1.00 97.12 88 ALA A C 1
ATOM 677 O O . ALA A 1 88 ? 9.996 0.996 -0.850 1.00 97.12 88 ALA A O 1
ATOM 678 N N . LYS A 1 89 ? 9.926 1.716 -2.974 1.00 96.88 89 LYS A N 1
ATOM 679 C CA . LYS A 1 89 ? 8.757 2.591 -2.780 1.00 96.88 89 LYS A CA 1
ATOM 680 C C . LYS A 1 89 ? 7.454 1.810 -2.573 1.00 96.88 89 LYS A C 1
ATOM 682 O O . LYS A 1 89 ? 6.661 2.171 -1.703 1.00 96.88 89 LYS A O 1
ATOM 687 N N . LEU A 1 90 ? 7.268 0.696 -3.286 1.00 95.81 90 LEU A N 1
ATOM 688 C CA . LEU A 1 90 ? 6.161 -0.235 -3.041 1.00 95.81 90 LEU A CA 1
ATOM 689 C C . LEU A 1 90 ? 6.221 -0.820 -1.629 1.00 95.81 90 LEU A C 1
ATOM 691 O O . LEU A 1 90 ? 5.192 -0.898 -0.964 1.00 95.81 90 LEU A O 1
ATOM 695 N N . LYS A 1 91 ? 7.416 -1.171 -1.139 1.00 93.56 91 LYS A N 1
ATOM 696 C CA . LYS A 1 91 ? 7.595 -1.626 0.240 1.00 93.56 91 LYS A CA 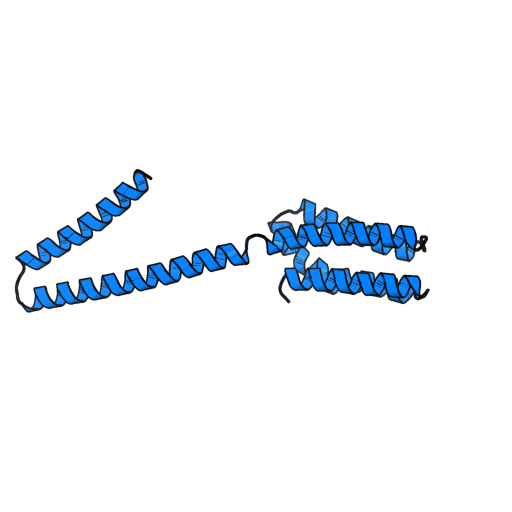1
ATOM 697 C C . LYS A 1 91 ? 7.218 -0.540 1.248 1.00 93.56 91 LYS A C 1
ATOM 699 O O . LYS A 1 91 ? 6.470 -0.832 2.168 1.00 93.56 91 LYS A O 1
ATOM 704 N N . ALA A 1 92 ? 7.669 0.700 1.060 1.00 92.50 92 ALA A N 1
ATOM 705 C CA . ALA A 1 92 ? 7.279 1.807 1.936 1.00 92.50 92 ALA A CA 1
ATOM 706 C C . ALA A 1 92 ? 5.753 2.031 1.938 1.00 92.50 92 ALA A C 1
ATOM 708 O O . ALA A 1 92 ? 5.154 2.235 2.990 1.00 92.50 92 ALA A O 1
ATOM 709 N N . SER A 1 93 ? 5.112 1.919 0.771 1.00 93.50 93 SER A N 1
ATOM 710 C CA . SER A 1 93 ? 3.650 1.960 0.643 1.00 93.50 93 SER A CA 1
ATOM 711 C C . SER A 1 93 ? 2.971 0.802 1.385 1.00 93.50 93 SER A C 1
ATOM 713 O O . SER A 1 93 ? 1.966 1.002 2.064 1.00 93.50 93 SER A O 1
ATOM 715 N N . ALA A 1 94 ? 3.525 -0.409 1.286 1.00 90.44 94 ALA A N 1
ATOM 716 C CA . ALA A 1 94 ? 3.018 -1.586 1.983 1.00 90.44 94 ALA A CA 1
ATOM 717 C C . ALA A 1 94 ? 3.192 -1.466 3.495 1.00 90.44 94 ALA A C 1
ATOM 719 O O . ALA A 1 94 ? 2.286 -1.841 4.228 1.00 90.44 94 ALA A O 1
ATOM 720 N N . ASP A 1 95 ? 4.304 -0.900 3.959 1.00 88.00 95 ASP A N 1
ATOM 721 C CA . ASP A 1 95 ? 4.538 -0.637 5.373 1.00 88.00 95 ASP A CA 1
ATOM 722 C C . ASP A 1 95 ? 3.516 0.401 5.887 1.00 88.00 95 ASP A C 1
ATOM 724 O O . ASP A 1 95 ? 2.913 0.186 6.929 1.00 88.00 95 ASP A O 1
ATOM 728 N N . LEU A 1 96 ? 3.181 1.455 5.131 1.00 86.94 96 LEU A N 1
ATOM 729 C CA . LEU A 1 96 ? 2.117 2.397 5.527 1.00 86.94 96 LEU A CA 1
ATOM 730 C C . LEU A 1 96 ? 0.715 1.770 5.564 1.00 86.94 96 LEU A C 1
ATOM 732 O O . LEU A 1 96 ? -0.063 2.040 6.478 1.00 86.94 96 LEU A O 1
ATOM 736 N N . LEU A 1 97 ? 0.379 0.931 4.582 1.00 82.81 97 LEU A N 1
ATOM 737 C CA . LEU A 1 97 ? -0.918 0.242 4.537 1.00 82.81 97 LEU A CA 1
ATOM 738 C C . LEU A 1 97 ? -0.996 -0.934 5.524 1.00 82.81 97 LEU A C 1
ATOM 740 O O . LEU A 1 97 ? -2.091 -1.330 5.926 1.00 82.81 97 LEU A O 1
ATOM 744 N N . GLY A 1 98 ? 0.151 -1.517 5.873 1.00 68.31 98 GLY A N 1
ATOM 745 C CA . GLY A 1 98 ? 0.285 -2.749 6.642 1.00 68.31 98 GLY A CA 1
ATOM 746 C C . GLY A 1 98 ? 0.641 -2.555 8.116 1.00 68.31 98 GLY A C 1
ATOM 747 O O . GLY A 1 98 ? 0.293 -3.426 8.910 1.00 68.31 98 GLY A O 1
ATOM 748 N N . ASN A 1 99 ? 1.287 -1.448 8.507 1.00 56.25 99 ASN A N 1
ATOM 749 C CA . ASN A 1 99 ? 1.877 -1.332 9.844 1.00 56.25 99 ASN A CA 1
ATOM 750 C C . ASN A 1 99 ? 0.870 -1.164 10.988 1.00 56.25 99 ASN A C 1
ATOM 752 O O . ASN A 1 99 ? 1.192 -1.618 12.070 1.00 56.25 99 ASN A O 1
ATOM 756 N N . ASP A 1 100 ? -0.338 -0.610 10.826 1.00 49.75 100 ASP A N 1
ATOM 757 C CA . ASP A 1 100 ? -1.174 -0.344 12.023 1.00 49.75 100 ASP A CA 1
ATOM 758 C C . ASP A 1 100 ? -2.693 -0.485 11.848 1.00 49.75 100 ASP A C 1
ATOM 760 O O . ASP A 1 100 ? -3.412 -0.686 12.827 1.00 49.75 100 ASP A O 1
ATOM 764 N N . GLY A 1 101 ? -3.226 -0.458 10.624 1.00 48.19 101 GLY A N 1
ATOM 765 C CA . GLY A 1 101 ? -4.679 -0.397 10.420 1.00 48.19 101 GLY A CA 1
ATOM 766 C C . GLY A 1 101 ? -5.439 -1.657 10.846 1.00 48.19 101 GLY A C 1
ATOM 767 O O . GLY A 1 101 ? -6.535 -1.562 11.393 1.00 48.19 101 GLY A O 1
ATOM 768 N N . LEU A 1 102 ? -4.869 -2.847 10.629 1.00 54.25 102 LEU A N 1
ATOM 769 C CA . LEU A 1 102 ? -5.540 -4.122 10.917 1.00 54.25 102 LEU A CA 1
ATOM 770 C C . LEU A 1 102 ? -5.278 -4.622 12.343 1.00 54.25 102 LEU A C 1
ATOM 772 O O . LEU A 1 102 ? -6.216 -5.041 13.005 1.00 54.25 102 LEU A O 1
ATOM 776 N N . SER A 1 103 ? -4.046 -4.544 12.852 1.00 58.31 103 SER A N 1
ATOM 777 C CA . SER A 1 103 ? -3.721 -5.024 14.207 1.00 58.31 103 SER A CA 1
ATOM 778 C C . SER A 1 103 ? -4.338 -4.142 15.299 1.00 58.31 103 SER A C 1
ATOM 780 O O . SER A 1 103 ? -4.905 -4.651 16.271 1.00 58.31 103 SER A O 1
ATOM 782 N N . TRP A 1 104 ? -4.305 -2.817 15.118 1.00 54.19 104 TRP A N 1
ATOM 783 C CA . TRP A 1 104 ? -4.875 -1.880 16.084 1.00 54.19 104 TRP A CA 1
ATOM 784 C C . TRP A 1 104 ? -6.406 -1.903 16.068 1.00 54.19 104 TRP A C 1
ATOM 786 O O . TRP A 1 104 ? -7.024 -1.962 17.131 1.00 54.19 104 TRP A O 1
ATOM 796 N N . SER A 1 105 ? -7.031 -1.962 14.884 1.00 63.16 105 SER A N 1
ATOM 797 C CA . SER A 1 105 ? -8.490 -2.112 14.788 1.00 63.16 105 SER A CA 1
ATOM 798 C C . SER A 1 105 ? -8.965 -3.463 15.321 1.00 63.16 105 SER A C 1
ATOM 800 O O . SER A 1 105 ? -9.939 -3.488 16.070 1.00 63.16 105 SER A O 1
ATOM 802 N N . LEU A 1 106 ? -8.265 -4.571 15.039 1.00 74.00 106 LEU A N 1
ATOM 803 C CA . LEU A 1 106 ? -8.594 -5.865 15.644 1.00 74.00 106 LEU A CA 1
ATOM 804 C C . LEU A 1 106 ? -8.446 -5.830 17.164 1.00 74.00 106 LEU A C 1
ATOM 806 O O . LEU A 1 106 ? -9.314 -6.353 17.857 1.00 74.00 106 LEU A O 1
ATOM 810 N N . SER A 1 107 ? -7.382 -5.224 17.693 1.00 79.62 107 SER A N 1
ATOM 811 C CA . SER A 1 107 ? -7.154 -5.144 19.141 1.00 79.62 107 SER A CA 1
ATOM 812 C C . SER A 1 107 ? -8.211 -4.281 19.831 1.00 79.62 107 SER A C 1
ATOM 814 O O . SER A 1 107 ? -8.752 -4.683 20.859 1.00 79.62 107 SER A O 1
ATOM 816 N N . TYR A 1 108 ? -8.569 -3.139 19.236 1.00 82.88 108 TYR A N 1
ATOM 817 C CA . TYR A 1 108 ? -9.632 -2.268 19.736 1.00 82.88 108 TYR A CA 1
ATOM 818 C C . TYR A 1 108 ? -10.999 -2.956 19.690 1.00 82.88 108 TYR A C 1
ATOM 820 O O . TYR A 1 108 ? -11.708 -2.972 20.692 1.00 82.88 108 TYR A O 1
ATOM 828 N N . ILE A 1 109 ? -11.355 -3.578 18.560 1.00 86.12 109 ILE A N 1
ATOM 829 C CA . ILE A 1 109 ? -12.616 -4.317 18.411 1.00 86.12 109 ILE A CA 1
ATOM 830 C C . ILE A 1 109 ? -12.661 -5.498 19.384 1.00 86.12 109 ILE A C 1
ATOM 832 O O . ILE A 1 109 ? -13.691 -5.729 20.006 1.00 86.12 109 ILE A O 1
ATOM 836 N N . SER A 1 110 ? -11.554 -6.219 19.569 1.00 87.31 110 SER A N 1
ATOM 837 C CA . SER A 1 110 ? -11.482 -7.336 20.518 1.00 87.31 110 SER A CA 1
ATOM 838 C C . SER A 1 110 ? -11.651 -6.857 21.959 1.00 87.31 110 SER A C 1
ATOM 840 O O . SER A 1 110 ? -12.456 -7.423 22.691 1.00 87.31 110 SER A O 1
ATOM 842 N N . GLY A 1 111 ? -10.960 -5.782 22.354 1.00 92.00 111 GLY A N 1
ATOM 843 C CA . GLY A 1 111 ? -11.122 -5.168 23.673 1.00 92.00 111 GLY A CA 1
ATOM 844 C C . GLY A 1 111 ? -12.537 -4.632 23.905 1.00 92.00 111 GLY A C 1
ATOM 845 O O . GLY A 1 111 ? -13.097 -4.828 24.979 1.00 92.00 111 GLY A O 1
ATOM 846 N N . LEU A 1 112 ? -13.151 -4.028 22.883 1.00 92.06 112 LEU A N 1
ATOM 847 C CA . LEU A 1 112 ? -14.538 -3.565 22.923 1.00 92.06 112 LEU A CA 1
ATOM 848 C C . LEU A 1 112 ? -15.527 -4.730 23.057 1.00 92.06 112 LEU A C 1
ATOM 850 O O . LEU A 1 112 ? -16.464 -4.628 23.839 1.00 92.06 112 LEU A O 1
ATOM 854 N N . LEU A 1 113 ? -15.340 -5.826 22.314 1.00 93.12 113 LEU A N 1
ATOM 855 C CA . LEU A 1 113 ? -16.213 -7.005 22.372 1.00 93.12 113 LEU A CA 1
ATOM 856 C C . LEU A 1 113 ? -16.113 -7.740 23.710 1.00 93.12 113 LEU A C 1
ATOM 858 O O . LEU A 1 113 ? -17.134 -8.213 24.206 1.00 93.12 113 LEU A O 1
ATOM 862 N N . ILE A 1 114 ? -14.907 -7.812 24.280 1.00 92.88 114 ILE A N 1
ATOM 863 C CA . ILE A 1 114 ? -14.665 -8.279 25.649 1.00 92.88 114 ILE A CA 1
ATOM 864 C C . ILE A 1 114 ? -15.470 -7.380 26.593 1.00 92.88 114 ILE A C 1
ATOM 866 O O . ILE A 1 114 ? -16.501 -7.814 27.104 1.00 92.88 114 ILE A O 1
ATOM 870 N N . LEU A 1 115 ? -15.144 -6.084 26.659 1.00 92.88 115 LEU A N 1
ATOM 871 C CA . LEU A 1 115 ? -15.779 -5.142 27.587 1.00 92.88 115 LEU A CA 1
ATOM 872 C C . LEU A 1 115 ? -17.307 -5.087 27.447 1.00 92.88 115 LEU A C 1
ATOM 874 O O . LEU A 1 115 ? -18.020 -4.986 28.445 1.00 92.88 115 LEU A O 1
ATOM 878 N N . LEU A 1 116 ? -17.833 -5.168 26.222 1.00 93.81 116 LEU A N 1
ATOM 879 C CA . LEU A 1 116 ? -19.269 -5.218 25.958 1.00 93.81 116 LEU A CA 1
ATOM 880 C C . LEU A 1 116 ? -19.909 -6.465 26.571 1.00 93.81 116 LEU A C 1
ATOM 882 O O . LEU A 1 116 ? -20.988 -6.363 27.154 1.00 93.81 116 LEU A O 1
ATOM 886 N N . ARG A 1 117 ? -19.258 -7.626 26.454 1.00 95.06 117 ARG A N 1
ATOM 887 C CA . ARG A 1 117 ? -19.725 -8.873 27.058 1.00 95.06 117 ARG A CA 1
ATOM 888 C C . ARG A 1 117 ? -19.738 -8.766 28.579 1.00 95.06 117 ARG A C 1
ATOM 890 O O . ARG A 1 117 ? -20.778 -9.041 29.176 1.00 95.06 117 ARG A O 1
ATOM 897 N N . GLU A 1 118 ? -18.640 -8.334 29.202 1.00 94.00 118 GLU A N 1
ATOM 898 C CA . GLU A 1 118 ? -18.611 -8.200 30.666 1.00 94.00 118 GLU A CA 1
ATOM 899 C C . GLU A 1 118 ? -19.603 -7.138 31.161 1.00 94.00 118 GLU A C 1
ATOM 901 O O . GLU A 1 118 ? -20.274 -7.333 32.176 1.00 94.00 118 GLU A O 1
ATOM 906 N N . GLY A 1 119 ? -19.762 -6.041 30.415 1.00 90.69 119 GLY A N 1
ATOM 907 C CA . GLY A 1 119 ? -20.749 -5.005 30.706 1.00 90.69 119 GLY A CA 1
ATOM 908 C C . GLY A 1 119 ? -22.187 -5.524 30.638 1.00 90.69 119 GLY A C 1
ATOM 909 O O . GLY A 1 119 ? -22.987 -5.237 31.533 1.00 90.69 119 GLY A O 1
ATOM 910 N N . LEU A 1 120 ? -22.524 -6.326 29.620 1.00 94.25 120 LEU A N 1
ATOM 911 C CA . LEU A 1 120 ? -23.850 -6.939 29.499 1.00 94.25 120 LEU A CA 1
ATOM 912 C C . LEU A 1 120 ? -24.127 -7.914 30.649 1.00 94.25 120 LEU A C 1
ATOM 914 O O . LEU A 1 120 ? -25.203 -7.864 31.247 1.00 94.25 120 LEU A O 1
ATOM 918 N N . GLU A 1 121 ? -23.163 -8.783 30.968 1.00 93.62 121 GLU A N 1
ATOM 919 C CA . GLU A 1 121 ? -23.274 -9.745 32.070 1.00 93.62 121 GLU A CA 1
ATOM 920 C C . GLU A 1 121 ? -23.511 -9.018 33.407 1.00 93.62 121 GLU A C 1
ATOM 922 O O . GLU A 1 121 ? -24.420 -9.381 34.159 1.00 93.62 121 GLU A O 1
ATOM 927 N N . ALA A 1 122 ? -22.786 -7.924 33.671 1.00 92.94 122 ALA A N 1
ATOM 928 C CA . ALA A 1 122 ? -22.969 -7.113 34.874 1.00 92.94 122 ALA A CA 1
ATOM 929 C C . ALA A 1 122 ? -24.366 -6.469 34.959 1.00 92.94 122 ALA A C 1
ATOM 931 O O . ALA A 1 122 ? -24.998 -6.498 36.020 1.00 92.94 122 ALA A O 1
ATOM 932 N N . ILE A 1 123 ? -24.884 -5.926 33.851 1.00 92.06 123 ILE A N 1
ATOM 933 C CA . ILE A 1 123 ? -26.232 -5.335 33.800 1.00 92.06 123 ILE A CA 1
ATOM 934 C C . ILE A 1 123 ? -27.305 -6.400 34.062 1.00 92.06 123 ILE A C 1
ATOM 936 O O . ILE A 1 123 ? -28.259 -6.136 34.797 1.00 92.06 123 ILE A O 1
ATOM 940 N N . LEU A 1 124 ? -27.147 -7.608 33.513 1.00 93.94 124 LEU A N 1
ATOM 941 C CA . LEU A 1 124 ? -28.082 -8.714 33.735 1.00 93.94 124 LEU A CA 1
ATOM 942 C C . LEU A 1 124 ? -28.109 -9.162 35.201 1.00 93.94 124 LEU A C 1
ATOM 944 O O . LEU A 1 124 ? -29.191 -9.354 35.760 1.00 93.94 124 LEU A O 1
ATOM 948 N N . VAL A 1 125 ? -26.946 -9.270 35.850 1.00 93.44 125 VAL A N 1
ATOM 949 C CA . VAL A 1 125 ? -26.861 -9.575 37.288 1.00 93.44 125 VAL A CA 1
ATOM 950 C C . VAL A 1 125 ? -27.539 -8.481 38.114 1.00 93.44 125 VAL A C 1
ATOM 952 O O . VAL A 1 125 ? -28.334 -8.781 39.008 1.00 93.44 125 VAL A O 1
ATOM 955 N N . LEU A 1 126 ? -27.288 -7.209 37.794 1.00 90.69 126 LEU A N 1
ATOM 956 C CA . LEU A 1 126 ? -27.901 -6.080 38.494 1.00 90.69 126 LEU A CA 1
ATOM 957 C C . LEU A 1 126 ? -29.430 -6.087 38.342 1.00 90.69 126 LEU A C 1
ATOM 959 O O . LEU A 1 126 ? -30.156 -5.911 39.322 1.00 90.69 126 LEU A O 1
ATOM 963 N N . ALA A 1 127 ? -29.925 -6.347 37.129 1.00 92.62 127 ALA A N 1
ATOM 964 C CA . ALA A 1 127 ? -31.349 -6.480 36.845 1.00 92.62 127 ALA A CA 1
ATOM 965 C C . ALA A 1 127 ? -31.979 -7.644 37.626 1.00 92.62 127 ALA A C 1
ATOM 967 O O . ALA A 1 127 ? -33.058 -7.476 38.196 1.00 92.62 127 ALA A O 1
ATOM 968 N N . ALA A 1 128 ? -31.297 -8.790 37.715 1.00 94.25 128 ALA A N 1
ATOM 969 C CA . ALA A 1 128 ? -31.757 -9.942 38.488 1.00 94.25 128 ALA A CA 1
ATOM 970 C C . ALA A 1 128 ? -31.861 -9.627 39.990 1.00 94.25 128 ALA A C 1
ATOM 972 O O . ALA A 1 128 ? -32.884 -9.921 40.612 1.00 94.25 128 ALA A O 1
ATOM 973 N N . ILE A 1 129 ? -30.848 -8.969 40.566 1.00 91.19 129 ILE A N 1
ATOM 974 C CA . ILE A 1 129 ? -30.856 -8.539 41.973 1.00 91.19 129 ILE A CA 1
ATOM 975 C C . ILE A 1 129 ? -32.001 -7.552 42.223 1.00 91.19 129 ILE A C 1
ATOM 977 O O . ILE A 1 129 ? -32.772 -7.721 43.167 1.00 91.19 129 ILE A O 1
ATOM 981 N N . LEU A 1 130 ? -32.158 -6.541 41.365 1.00 88.75 130 LEU A N 1
ATOM 982 C CA . LEU A 1 130 ? -33.229 -5.551 41.493 1.00 88.75 130 LEU A CA 1
ATOM 983 C C . LEU A 1 130 ? -34.619 -6.187 41.370 1.00 88.75 130 LEU A C 1
ATOM 985 O O . LEU A 1 130 ? -35.505 -5.863 42.162 1.00 88.75 130 LEU A O 1
ATOM 989 N N . ALA A 1 131 ? -34.815 -7.108 40.423 1.00 90.62 131 ALA A N 1
ATOM 990 C CA . ALA A 1 131 ? -36.069 -7.839 40.264 1.00 90.62 131 ALA A CA 1
ATOM 991 C C . ALA A 1 131 ? -36.394 -8.671 41.514 1.00 90.62 131 ALA A C 1
ATOM 993 O O . ALA A 1 131 ? -37.514 -8.606 42.025 1.00 90.62 131 ALA A O 1
ATOM 994 N N . PHE A 1 132 ? -35.405 -9.387 42.057 1.00 88.81 132 PHE A N 1
ATOM 995 C CA . PHE A 1 132 ? -35.551 -10.181 43.276 1.00 88.81 132 PHE A CA 1
ATOM 996 C C . PHE A 1 132 ? -35.904 -9.323 44.503 1.00 88.81 132 PHE A C 1
ATOM 998 O O . PHE A 1 132 ? -36.851 -9.630 45.234 1.00 88.81 132 PHE A O 1
ATOM 1005 N N . LEU A 1 133 ? -35.194 -8.212 44.717 1.00 87.69 133 LEU A N 1
ATOM 1006 C CA . LEU A 1 133 ? -35.442 -7.303 45.841 1.00 87.69 133 LEU A CA 1
ATOM 1007 C C . LEU A 1 133 ? -36.808 -6.614 45.744 1.00 87.69 133 LEU A C 1
ATOM 1009 O O . LEU A 1 133 ? -37.485 -6.408 46.753 1.00 87.69 133 LEU A O 1
ATOM 1013 N N . ARG A 1 134 ? -37.244 -6.286 44.522 1.00 84.31 134 ARG A N 1
ATOM 1014 C CA . ARG A 1 134 ? -38.557 -5.682 44.282 1.00 84.31 134 ARG A CA 1
ATOM 1015 C C . ARG A 1 134 ? -39.688 -6.684 44.515 1.00 84.31 134 ARG A C 1
ATOM 1017 O O . ARG A 1 134 ? -40.705 -6.307 45.089 1.00 84.31 134 ARG A O 1
ATOM 1024 N N . ASN A 1 135 ? -39.490 -7.949 44.141 1.00 87.44 135 ASN A N 1
ATOM 1025 C CA . ASN A 1 135 ? -40.461 -9.022 44.363 1.00 87.44 135 ASN A CA 1
ATOM 1026 C C . ASN A 1 135 ? -40.610 -9.403 45.850 1.00 87.44 135 ASN A C 1
ATOM 1028 O O . ASN A 1 135 ? -41.678 -9.818 46.282 1.00 87.44 135 ASN A O 1
ATOM 1032 N N . THR A 1 136 ? -39.557 -9.231 46.653 1.00 85.31 136 THR A N 1
ATOM 1033 C CA . THR A 1 136 ? -39.554 -9.537 48.099 1.00 85.31 136 THR A CA 1
ATOM 1034 C C . THR A 1 136 ? -39.990 -8.363 48.986 1.00 85.31 136 THR A C 1
ATOM 1036 O O . THR A 1 136 ? -39.982 -8.478 50.210 1.00 85.31 136 THR A O 1
ATOM 1039 N N . GLY A 1 137 ? -40.379 -7.224 48.398 1.00 79.12 137 GLY A N 1
ATOM 1040 C CA . GLY A 1 137 ? -40.878 -6.054 49.131 1.00 79.12 137 GLY A CA 1
ATOM 1041 C C . GLY A 1 137 ? -39.810 -5.269 49.907 1.00 79.12 137 GLY A C 1
ATOM 1042 O O . GLY A 1 137 ? -40.148 -4.342 50.645 1.00 79.12 137 GLY A O 1
ATOM 1043 N N . GLN A 1 138 ? -38.519 -5.581 49.738 1.00 77.12 138 GLN A N 1
ATOM 1044 C CA . GLN A 1 138 ? -37.424 -4.927 50.463 1.00 77.12 138 GLN A CA 1
ATOM 1045 C C . GLN A 1 138 ? -36.999 -3.602 49.808 1.00 77.12 138 GLN A C 1
ATOM 1047 O O . GLN A 1 138 ? -35.912 -3.464 49.244 1.00 77.12 138 GLN A O 1
ATOM 1052 N N . GLN A 1 139 ? -37.850 -2.581 49.934 1.00 75.94 139 GLN A N 1
ATOM 1053 C CA . GLN A 1 139 ? -37.617 -1.225 49.408 1.00 75.94 139 GLN A CA 1
ATOM 1054 C C . GLN A 1 139 ? -36.288 -0.601 49.884 1.00 75.94 139 GLN A C 1
ATOM 1056 O O . GLN A 1 139 ? -35.618 0.100 49.125 1.00 75.94 139 GLN A O 1
ATOM 1061 N N . ALA A 1 140 ? -35.872 -0.877 51.127 1.00 79.25 140 ALA A N 1
ATOM 1062 C CA . ALA A 1 140 ? -34.616 -0.368 51.683 1.00 79.25 140 ALA A CA 1
ATOM 1063 C C . ALA A 1 140 ? -33.377 -0.907 50.939 1.00 79.25 140 ALA A C 1
ATOM 1065 O O . ALA A 1 140 ? -32.447 -0.149 50.666 1.00 79.25 140 ALA A O 1
ATOM 1066 N N . ALA A 1 141 ? -33.395 -2.185 50.549 1.00 78.69 141 ALA A N 1
ATOM 1067 C CA . ALA A 1 141 ? -32.305 -2.829 49.817 1.00 78.69 141 ALA A CA 1
ATOM 1068 C C . ALA A 1 141 ? -32.254 -2.398 48.339 1.00 78.69 141 ALA A C 1
ATOM 1070 O O . ALA A 1 141 ? -31.180 -2.248 47.767 1.00 78.69 141 ALA A O 1
ATOM 1071 N N . VAL A 1 142 ? -33.399 -2.112 47.710 1.00 80.62 142 VAL A N 1
ATOM 1072 C CA . VAL A 1 142 ? -33.419 -1.535 46.350 1.00 80.62 142 VAL A CA 1
ATOM 1073 C C . VAL A 1 142 ? -32.723 -0.169 46.330 1.00 80.62 142 VAL A C 1
ATOM 1075 O O . VAL A 1 142 ? -31.964 0.145 45.412 1.00 80.62 142 VAL A O 1
ATOM 1078 N N . ARG A 1 143 ? -32.945 0.648 47.367 1.00 84.75 143 ARG A N 1
ATOM 1079 C CA . ARG A 1 143 ? -32.330 1.976 47.477 1.00 84.75 143 ARG A CA 1
ATOM 1080 C C . ARG A 1 143 ? -30.815 1.898 47.673 1.00 84.75 143 ARG A C 1
ATOM 1082 O O . ARG A 1 143 ? -30.109 2.709 47.080 1.00 84.75 143 ARG A O 1
ATOM 1089 N N . SER A 1 144 ? -30.311 0.926 48.439 1.00 85.25 144 SER A N 1
ATOM 1090 C CA . SER A 1 144 ? -28.864 0.730 48.603 1.00 85.25 144 SER A CA 1
ATOM 1091 C C . SER A 1 144 ? -28.192 0.270 47.308 1.00 85.25 144 SER A C 1
ATOM 1093 O O . SER A 1 144 ? -27.134 0.796 46.970 1.00 85.25 144 SER A O 1
ATOM 1095 N N . VAL A 1 145 ? -28.826 -0.617 46.530 1.00 86.25 145 VAL A N 1
ATOM 1096 C CA . VAL A 1 145 ? -28.321 -1.015 45.203 1.00 86.25 145 VAL A CA 1
ATOM 1097 C C . VAL A 1 145 ? -28.252 0.187 44.262 1.00 86.25 145 VAL A C 1
ATOM 1099 O O . VAL A 1 145 ? -27.245 0.364 43.579 1.00 86.25 145 VAL A O 1
ATOM 1102 N N . ASN A 1 146 ? -29.269 1.058 44.276 1.00 87.50 146 ASN A N 1
ATOM 1103 C CA . ASN A 1 146 ? -29.277 2.262 43.444 1.00 87.50 146 ASN A CA 1
ATOM 1104 C C . ASN A 1 146 ? -28.145 3.243 43.763 1.00 87.50 146 ASN A C 1
ATOM 1106 O O . ASN A 1 146 ? -27.523 3.800 42.860 1.00 87.50 146 ASN A O 1
ATOM 1110 N N . VAL A 1 147 ? -27.854 3.424 45.050 1.00 91.31 147 VAL A N 1
ATOM 1111 C CA . VAL A 1 147 ? -26.712 4.231 45.495 1.00 91.31 147 VAL A CA 1
ATOM 1112 C C . VAL A 1 147 ? -25.393 3.561 45.106 1.00 91.31 147 VAL A C 1
ATOM 1114 O O . VAL A 1 147 ? -24.473 4.248 44.671 1.00 91.31 147 VAL A O 1
ATOM 1117 N N . GLY A 1 148 ? -25.310 2.233 45.216 1.00 89.25 148 GLY A N 1
ATOM 1118 C CA . GLY A 1 148 ? -24.112 1.460 44.897 1.00 89.25 148 GLY A CA 1
ATOM 1119 C C . GLY A 1 148 ? -23.669 1.605 43.443 1.00 89.25 148 GLY A C 1
ATOM 1120 O O . GLY A 1 148 ? -22.518 1.958 43.193 1.00 89.25 148 GLY A O 1
ATOM 1121 N N . TRP A 1 149 ? -24.571 1.399 42.476 1.00 89.06 149 TRP A N 1
ATOM 1122 C CA . TRP A 1 149 ? -24.196 1.558 41.066 1.00 89.06 149 TRP A CA 1
ATOM 1123 C C . TRP A 1 149 ? -23.937 3.029 40.703 1.00 89.06 149 TRP A C 1
ATOM 1125 O O . TRP A 1 149 ? -23.013 3.308 39.944 1.00 89.06 149 TRP A O 1
ATOM 1135 N N . GLY A 1 150 ? -24.665 3.982 41.301 1.00 91.19 150 GLY A N 1
ATOM 1136 C CA . GLY A 1 150 ? -24.398 5.414 41.121 1.00 91.19 150 GLY A CA 1
ATOM 1137 C C . GLY A 1 150 ? -23.005 5.830 41.614 1.00 91.19 150 GLY A C 1
ATOM 1138 O O . GLY A 1 150 ? -22.285 6.542 40.915 1.00 91.19 150 GLY A O 1
ATOM 1139 N N . LEU A 1 151 ? -22.587 5.333 42.783 1.00 93.19 151 LEU A N 1
ATOM 1140 C CA . LEU A 1 151 ? -21.229 5.526 43.303 1.00 93.19 151 LEU A CA 1
ATOM 1141 C C . LEU A 1 151 ? -20.172 4.879 42.407 1.00 93.19 151 LEU A C 1
ATOM 1143 O O . LEU A 1 151 ? -19.123 5.481 42.197 1.00 93.19 151 LEU A O 1
ATOM 1147 N N . ALA A 1 152 ? -20.444 3.694 41.857 1.00 88.50 152 ALA A N 1
ATOM 1148 C CA . ALA A 1 152 ? -19.520 3.021 40.948 1.00 88.50 152 ALA A CA 1
ATOM 1149 C C . ALA A 1 152 ? -19.259 3.847 39.675 1.00 88.50 152 ALA A C 1
ATOM 1151 O O . ALA A 1 152 ? -18.106 4.000 39.275 1.00 88.50 152 ALA A O 1
ATOM 1152 N N . PHE A 1 153 ? -20.298 4.448 39.082 1.00 89.62 153 PHE A N 1
ATOM 1153 C CA . PHE A 1 153 ? -20.134 5.356 37.939 1.00 89.62 153 PHE A CA 1
ATOM 1154 C C . PHE A 1 153 ? -19.328 6.606 38.296 1.00 89.62 153 PHE A C 1
ATOM 1156 O O . PHE A 1 153 ? -18.423 6.982 37.553 1.00 89.62 153 PHE A O 1
ATOM 1163 N N . LEU A 1 154 ? -19.628 7.241 39.435 1.00 93.00 154 LEU A N 1
ATOM 1164 C CA . LEU A 1 154 ? -18.889 8.421 39.894 1.00 93.00 154 LEU A CA 1
ATOM 1165 C C . LEU A 1 154 ? -17.416 8.105 40.164 1.00 93.00 154 LEU A C 1
ATOM 1167 O O . LEU A 1 154 ? -16.549 8.881 39.774 1.00 93.00 154 LEU A O 1
ATOM 1171 N N . ALA A 1 155 ? -17.131 6.963 40.791 1.00 92.50 155 ALA A N 1
ATOM 1172 C CA . ALA A 1 155 ? -15.769 6.501 41.022 1.00 92.50 155 ALA A CA 1
ATOM 1173 C C . ALA A 1 155 ? -15.033 6.251 39.697 1.00 92.50 155 ALA A C 1
ATOM 1175 O O . ALA A 1 155 ? -13.913 6.723 39.539 1.00 92.50 155 ALA A O 1
ATOM 1176 N N . GLY A 1 156 ? -15.680 5.597 38.724 1.00 87.69 156 GLY A N 1
ATOM 1177 C CA . GLY A 1 156 ? -15.107 5.372 37.394 1.00 87.69 156 GLY A CA 1
ATOM 1178 C C . GLY A 1 156 ? -14.771 6.671 36.653 1.00 87.69 156 GLY A C 1
ATOM 1179 O O . GLY A 1 156 ? -13.658 6.821 36.152 1.00 87.69 156 GLY A O 1
ATOM 1180 N N . LEU A 1 157 ? -15.694 7.641 36.640 1.00 89.94 157 LEU A N 1
ATOM 1181 C CA . LEU A 1 157 ? -15.451 8.969 36.060 1.00 89.94 157 LEU A CA 1
ATOM 1182 C C . LEU A 1 157 ? -14.340 9.725 36.800 1.00 89.94 157 LEU A C 1
ATOM 1184 O O . LEU A 1 157 ? -13.518 10.384 36.169 1.00 89.94 157 LEU A O 1
ATOM 1188 N N . GLY A 1 158 ? -14.298 9.609 38.129 1.00 93.88 158 GLY A N 1
ATOM 1189 C CA . GLY A 1 158 ? -13.257 10.209 38.957 1.00 93.88 158 GLY A CA 1
ATOM 1190 C C . GLY A 1 158 ? -11.871 9.639 38.659 1.00 93.88 158 GLY A C 1
ATOM 1191 O O . GLY A 1 158 ? -10.923 10.402 38.518 1.00 93.88 158 GLY A O 1
ATOM 1192 N N . THR A 1 159 ? -11.744 8.318 38.510 1.00 90.44 159 THR A N 1
ATOM 1193 C CA . THR A 1 159 ? -10.472 7.682 38.136 1.00 90.44 159 THR A CA 1
ATOM 1194 C C . THR A 1 159 ? -10.029 8.092 36.738 1.00 90.44 159 THR A C 1
ATOM 1196 O O . THR A 1 159 ? -8.857 8.395 36.560 1.00 90.44 159 THR A O 1
ATOM 1199 N N . TRP A 1 160 ? -10.947 8.164 35.768 1.00 89.12 160 TRP A N 1
ATOM 1200 C CA . TRP A 1 160 ? -10.623 8.646 34.422 1.00 89.12 160 TRP A CA 1
ATOM 1201 C C . TRP A 1 160 ? -10.148 10.104 34.419 1.00 89.12 160 TRP A C 1
ATOM 1203 O O . TRP A 1 160 ? -9.215 10.430 33.706 1.00 89.12 160 TRP A O 1
ATOM 1213 N N . ALA A 1 161 ? -10.750 10.975 35.234 1.00 83.81 161 ALA A N 1
ATOM 1214 C CA . ALA A 1 161 ? -10.349 12.380 35.322 1.00 83.81 161 ALA A CA 1
ATOM 1215 C C . ALA A 1 161 ? -8.992 12.601 36.023 1.00 83.81 161 ALA A C 1
ATOM 1217 O O . ALA A 1 161 ? -8.413 13.680 35.899 1.00 83.81 161 ALA A O 1
ATOM 1218 N N . LEU A 1 162 ? -8.522 11.620 36.801 1.00 85.69 162 LEU A N 1
ATOM 1219 C CA . LEU A 1 162 ? -7.244 11.661 37.520 1.00 85.69 162 LEU A CA 1
ATOM 1220 C C . LEU A 1 162 ? -6.100 10.948 36.782 1.00 85.69 162 LEU A C 1
ATOM 1222 O O . LEU A 1 162 ? -4.943 11.174 37.140 1.00 85.69 162 LEU A O 1
ATOM 1226 N N . ALA A 1 163 ? -6.421 10.063 35.836 1.00 71.94 163 ALA A N 1
ATOM 1227 C CA . ALA A 1 163 ? -5.472 9.304 35.021 1.00 71.94 163 ALA A CA 1
ATOM 1228 C C . ALA A 1 163 ? -5.043 10.097 33.780 1.00 71.94 163 ALA A C 1
ATOM 1230 O O . ALA A 1 163 ? -3.851 9.983 33.417 1.00 71.94 163 ALA A O 1
#